Protein AF-A0A819MP28-F1 (afdb_monomer)

pLDDT: mean 73.19, std 16.91, range [27.53, 87.69]

Secondary structure (DSSP, 8-state):
-------------TT----TTS--HHHHHHHTGGGGHHHHHHHHHTT--TT-B-TTS-BHHHHHHHTT-HHHHHHHHHHHHHHHT-

Mean predicted aligned error: 10.09 Å

Sequence (86 aa):
EYPREKSQGTKIKRRNKKGPRGNTALYECCLLGLDGAEPLRILLKHGGDACWLNDKNESVIDIATKQNCPELLQAFSKYQSEKMLK

Foldseek 3Di:
DDDDDDDDDDDPPPLFDADPFRDGLLLVLLVVAPNSLVVNLVSLVVPHDQCRATNVRDGSVNSNVVVVRVSNVVSVVVSVVVVVVD

Structure (mmCIF, N/CA/C/O backbone):
data_AF-A0A819MP28-F1
#
_entry.id   AF-A0A819MP28-F1
#
loop_
_atom_site.group_PDB
_atom_site.id
_atom_site.type_symbol
_atom_site.label_atom_id
_atom_site.label_alt_id
_atom_site.label_comp_id
_atom_site.label_asym_id
_atom_site.label_entity_id
_atom_site.label_seq_id
_atom_site.pdbx_PDB_ins_code
_atom_site.Cartn_x
_atom_site.Cartn_y
_atom_site.Cartn_z
_atom_site.occupancy
_atom_site.B_iso_or_equiv
_atom_site.auth_seq_id
_atom_site.auth_comp_id
_atom_site.auth_asym_id
_atom_site.auth_atom_id
_atom_site.pdbx_PDB_model_num
ATOM 1 N N . GLU A 1 1 ? 9.880 -3.828 -27.831 1.00 35.09 1 GLU A N 1
ATOM 2 C CA . GLU A 1 1 ? 8.510 -4.165 -28.263 1.00 35.09 1 GLU A CA 1
ATOM 3 C C . GLU A 1 1 ? 7.703 -4.599 -27.045 1.00 35.09 1 GLU A C 1
ATOM 5 O O . GLU A 1 1 ? 8.118 -5.522 -26.361 1.00 35.09 1 GLU A O 1
ATOM 10 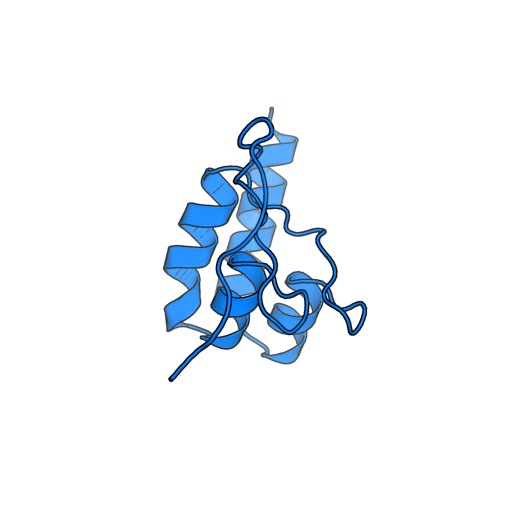N N . TYR A 1 2 ? 6.605 -3.912 -26.734 1.00 27.53 2 TYR A N 1
ATOM 11 C CA . TYR A 1 2 ? 5.626 -4.344 -25.731 1.00 27.53 2 TYR A CA 1
ATOM 12 C C . TYR A 1 2 ? 4.273 -4.440 -26.445 1.00 27.53 2 TYR A C 1
ATOM 14 O O . TYR A 1 2 ? 3.780 -3.407 -26.902 1.00 27.53 2 TYR A O 1
ATOM 22 N N . PRO A 1 3 ? 3.676 -5.632 -26.617 1.00 44.94 3 PRO A N 1
ATOM 23 C CA . PRO A 1 3 ? 2.450 -5.755 -27.384 1.00 44.94 3 PRO A CA 1
ATOM 24 C C . PRO A 1 3 ? 1.223 -5.785 -26.468 1.00 44.94 3 PRO A C 1
ATOM 26 O O . PRO A 1 3 ? 1.148 -6.604 -25.556 1.00 44.94 3 PRO A O 1
ATOM 29 N N . ARG A 1 4 ? 0.237 -4.942 -26.798 1.00 38.06 4 ARG A N 1
ATOM 30 C CA . ARG A 1 4 ? -1.221 -5.203 -26.849 1.00 38.06 4 ARG A CA 1
ATOM 31 C C . ARG A 1 4 ? -2.031 -4.037 -26.301 1.00 38.06 4 ARG A C 1
ATOM 33 O O . ARG A 1 4 ? -2.376 -3.997 -25.126 1.00 38.06 4 ARG A O 1
ATOM 40 N N . GLU A 1 5 ? -2.514 -3.211 -27.218 1.00 44.84 5 GLU A N 1
ATOM 41 C CA . GLU A 1 5 ? -3.802 -2.548 -27.044 1.00 44.84 5 GLU A CA 1
ATOM 42 C C . GLU A 1 5 ? -4.748 -3.036 -28.143 1.00 44.84 5 GLU A C 1
ATOM 44 O O . GLU A 1 5 ? -4.723 -2.571 -29.277 1.00 44.84 5 GLU A O 1
ATOM 49 N N . LYS A 1 6 ? -5.578 -4.028 -27.811 1.00 48.69 6 LYS A N 1
ATOM 50 C CA . LYS A 1 6 ? -6.858 -4.267 -28.484 1.00 48.69 6 LYS A CA 1
ATOM 51 C C . LYS A 1 6 ? -7.849 -4.758 -27.442 1.00 48.69 6 LYS A C 1
ATOM 53 O O . LYS A 1 6 ? -7.744 -5.894 -26.994 1.00 48.69 6 LYS A O 1
ATOM 58 N N . SER A 1 7 ? -8.804 -3.908 -27.084 1.00 42.75 7 SER A N 1
ATOM 59 C CA . SER A 1 7 ? -10.228 -4.221 -27.244 1.00 42.75 7 SER A CA 1
ATOM 60 C C . SER A 1 7 ? -11.119 -3.278 -26.445 1.00 42.75 7 SER A C 1
ATOM 62 O O . SER A 1 7 ? -11.092 -3.265 -25.222 1.00 42.75 7 SER A O 1
ATOM 64 N N . GLN A 1 8 ? -11.970 -2.603 -27.219 1.00 36.22 8 GLN A N 1
ATOM 65 C CA . GLN A 1 8 ? -13.403 -2.428 -26.993 1.00 36.22 8 GLN A CA 1
ATOM 66 C C . GLN A 1 8 ? -13.855 -1.493 -25.865 1.00 36.22 8 GLN A C 1
ATOM 68 O O . GLN A 1 8 ? -13.556 -1.648 -24.683 1.00 36.22 8 GLN A O 1
ATOM 73 N N . GLY A 1 9 ? -14.635 -0.497 -26.287 1.00 48.22 9 GLY A N 1
ATOM 74 C CA . GLY A 1 9 ? -15.198 0.535 -25.440 1.00 48.22 9 GLY A CA 1
ATOM 75 C C . GLY A 1 9 ? -16.161 -0.015 -24.400 1.00 48.22 9 GLY A C 1
ATOM 76 O O . GLY A 1 9 ? -16.997 -0.853 -24.691 1.00 48.22 9 GLY A O 1
ATOM 77 N N . THR A 1 10 ? -16.064 0.506 -23.185 1.00 32.50 10 THR A N 1
ATOM 78 C CA . THR A 1 10 ? -17.144 0.552 -22.197 1.00 32.50 10 THR A CA 1
ATOM 79 C C . THR A 1 10 ? -16.722 1.529 -21.097 1.00 32.50 10 THR A C 1
ATOM 81 O O . THR A 1 10 ? -15.567 1.559 -20.681 1.00 32.50 10 THR A O 1
ATOM 84 N N . LYS A 1 11 ? -17.661 2.393 -20.697 1.00 39.72 11 LYS A N 1
ATOM 85 C CA . LYS A 1 11 ? -17.683 3.274 -19.512 1.00 39.72 11 LYS A CA 1
ATOM 86 C C . LYS A 1 11 ? -16.419 3.229 -18.643 1.00 39.72 11 LYS A C 1
ATOM 88 O O . LYS A 1 11 ? -16.197 2.300 -17.872 1.00 39.72 11 LYS A O 1
ATOM 93 N N . ILE A 1 12 ? -15.629 4.290 -18.742 1.00 40.69 12 ILE A N 1
ATOM 94 C CA . ILE A 1 12 ? -14.339 4.486 -18.087 1.00 40.69 12 ILE A CA 1
ATOM 95 C C . ILE A 1 12 ? -14.508 4.544 -16.549 1.00 40.69 12 ILE A C 1
ATOM 97 O O . ILE A 1 12 ? -14.436 5.609 -15.947 1.00 40.69 12 ILE A O 1
ATOM 101 N N . LYS A 1 13 ? -14.680 3.399 -15.873 1.00 43.56 13 LYS A N 1
ATOM 102 C CA . LYS A 1 13 ? -14.416 3.241 -14.429 1.00 43.56 13 LYS A CA 1
ATOM 103 C C . LYS A 1 13 ? -12.896 3.139 -14.201 1.00 43.56 13 LYS A C 1
ATOM 105 O O . LYS A 1 13 ? -12.393 2.162 -13.655 1.00 43.56 13 LYS A O 1
ATOM 110 N N . ARG A 1 14 ? -12.119 4.122 -14.675 1.00 42.88 14 ARG A N 1
ATOM 111 C CA . ARG A 1 14 ? -10.654 4.167 -14.489 1.00 42.88 14 ARG A CA 1
ATOM 112 C C . ARG A 1 14 ? -10.314 4.677 -13.088 1.00 42.88 14 ARG A C 1
ATOM 114 O O . ARG A 1 14 ? -9.898 5.818 -12.944 1.00 42.88 14 ARG A O 1
ATOM 121 N N . ARG A 1 15 ? -10.486 3.848 -12.057 1.00 49.00 15 ARG A N 1
ATOM 122 C CA . ARG A 1 15 ? -9.815 4.096 -10.763 1.00 49.00 15 ARG A CA 1
ATOM 123 C C . ARG A 1 15 ? -8.811 3.017 -10.376 1.00 49.00 15 ARG A C 1
ATOM 125 O O . ARG A 1 15 ? -7.763 3.363 -9.858 1.00 49.00 15 ARG A O 1
ATOM 132 N N . ASN A 1 16 ? -9.038 1.759 -10.756 1.00 54.31 16 ASN A N 1
ATOM 133 C CA . ASN A 1 16 ? -8.191 0.640 -10.329 1.00 54.31 16 ASN A CA 1
ATOM 134 C C . ASN A 1 16 ? -7.692 -0.163 -11.544 1.00 54.31 16 ASN A C 1
ATOM 136 O O . ASN A 1 16 ? -8.127 -1.289 -11.777 1.00 54.31 16 ASN A O 1
ATOM 140 N N . LYS A 1 17 ? -6.814 0.419 -12.377 1.00 60.09 17 LYS A N 1
ATOM 141 C CA . LYS A 1 17 ? -6.084 -0.388 -13.371 1.00 60.09 17 LYS A CA 1
ATOM 142 C C . LYS A 1 17 ? -5.106 -1.287 -12.610 1.00 60.09 17 LYS A C 1
ATOM 144 O O . LYS A 1 17 ? -4.240 -0.776 -11.906 1.00 60.09 17 LYS A O 1
ATOM 149 N N . LYS A 1 18 ? -5.265 -2.602 -12.753 1.00 65.25 18 LYS A N 1
ATOM 150 C CA . LYS A 1 18 ? -4.309 -3.588 -12.245 1.00 65.25 18 LYS A CA 1
ATOM 151 C C . LYS A 1 18 ? -3.052 -3.577 -13.108 1.00 65.25 18 LYS A C 1
ATOM 153 O O . LYS A 1 18 ? -3.150 -3.588 -14.336 1.00 65.25 18 LYS A O 1
ATOM 158 N N . GLY A 1 19 ? -1.892 -3.581 -12.465 1.00 69.62 19 GLY A N 1
ATOM 159 C CA . GLY A 1 19 ? -0.629 -3.930 -13.097 1.00 69.62 19 GLY A CA 1
ATOM 160 C C . GLY A 1 19 ? -0.575 -5.422 -13.460 1.00 69.62 19 GLY A C 1
ATOM 161 O O . GLY A 1 19 ? -1.476 -6.186 -13.106 1.00 69.62 19 GLY A O 1
ATOM 162 N N . PRO A 1 20 ? 0.498 -5.871 -14.126 1.00 71.69 20 PRO A N 1
ATOM 163 C CA . PRO A 1 20 ? 0.658 -7.257 -14.583 1.00 71.69 20 PRO A CA 1
ATOM 164 C C . PRO A 1 20 ? 0.707 -8.319 -13.464 1.00 71.69 20 PRO A C 1
ATOM 166 O O . PRO A 1 20 ? 0.734 -9.503 -13.770 1.00 71.69 20 PRO A O 1
ATOM 169 N N . ARG A 1 21 ? 0.724 -7.915 -12.184 1.00 72.06 21 ARG A N 1
ATOM 170 C CA . ARG A 1 21 ? 0.677 -8.792 -10.993 1.00 72.06 21 ARG A CA 1
ATOM 171 C C . ARG A 1 21 ? -0.586 -8.599 -10.141 1.00 72.06 21 ARG A C 1
ATOM 173 O O . ARG A 1 21 ? -0.594 -8.891 -8.947 1.00 72.06 21 ARG A O 1
ATOM 180 N N . GLY A 1 22 ? -1.604 -7.950 -10.701 1.00 78.50 22 GLY A N 1
ATOM 181 C CA . GLY A 1 22 ? -2.803 -7.573 -9.954 1.00 78.50 22 GLY A CA 1
ATOM 182 C C . GLY A 1 22 ? -2.607 -6.386 -9.008 1.00 78.50 22 GLY A C 1
ATOM 183 O O . GLY A 1 22 ? -3.566 -5.966 -8.365 1.00 78.50 22 GLY A O 1
ATOM 184 N N . ASN A 1 23 ? -1.396 -5.825 -8.951 1.00 80.56 23 ASN A N 1
ATOM 185 C CA . ASN A 1 23 ? -1.048 -4.685 -8.111 1.00 80.56 23 ASN A CA 1
ATOM 186 C C . ASN A 1 23 ? -1.812 -3.425 -8.533 1.00 80.56 23 ASN A C 1
ATOM 188 O O . ASN A 1 23 ? -1.883 -3.084 -9.715 1.00 80.56 23 ASN A O 1
ATOM 192 N N . THR A 1 24 ? -2.343 -2.700 -7.557 1.00 83.12 24 THR A N 1
ATOM 193 C CA . THR A 1 24 ? -2.919 -1.363 -7.751 1.00 83.12 24 THR A CA 1
ATOM 194 C C . THR A 1 24 ? -1.813 -0.306 -7.706 1.00 83.12 24 THR A C 1
ATOM 196 O O . THR A 1 24 ? -0.746 -0.552 -7.151 1.00 83.12 24 THR A O 1
ATOM 199 N N . ALA A 1 25 ? -2.077 0.910 -8.191 1.00 82.00 25 ALA A N 1
ATOM 200 C CA . ALA A 1 25 ? -1.139 2.030 -8.053 1.00 82.00 25 ALA A CA 1
ATOM 201 C C . ALA A 1 25 ? -0.710 2.272 -6.589 1.00 82.00 25 ALA A C 1
ATOM 203 O O . ALA A 1 25 ? 0.464 2.500 -6.330 1.00 82.00 25 ALA A O 1
ATOM 204 N N . LEU A 1 26 ? -1.637 2.123 -5.629 1.00 83.38 26 LEU A N 1
ATOM 205 C CA . LEU A 1 26 ? -1.332 2.179 -4.191 1.00 83.38 26 LEU A CA 1
ATOM 206 C C . LEU A 1 26 ? -0.318 1.107 -3.755 1.00 83.38 26 LEU A C 1
ATOM 208 O O . LEU A 1 26 ? 0.546 1.380 -2.929 1.00 83.38 26 LEU A O 1
ATOM 212 N N . TYR A 1 27 ? -0.410 -0.099 -4.320 1.00 86.56 27 TYR A N 1
ATOM 213 C CA . TYR A 1 27 ? 0.503 -1.202 -4.021 1.00 86.56 27 TYR A CA 1
ATOM 214 C C . TYR A 1 27 ? 1.917 -0.907 -4.523 1.00 86.56 27 TYR A C 1
ATOM 216 O O . TYR A 1 27 ? 2.887 -1.097 -3.794 1.00 86.56 27 TYR A O 1
ATOM 224 N N . GLU A 1 28 ? 2.028 -0.395 -5.750 1.00 84.44 28 GLU A N 1
ATOM 225 C CA . GLU A 1 28 ? 3.312 0.016 -6.326 1.00 84.44 28 GLU A CA 1
ATOM 226 C C . GLU A 1 28 ? 3.960 1.144 -5.511 1.00 84.44 28 GLU A C 1
ATOM 228 O O . GLU A 1 28 ? 5.165 1.118 -5.295 1.00 84.44 28 GLU A O 1
ATOM 233 N N . CYS A 1 2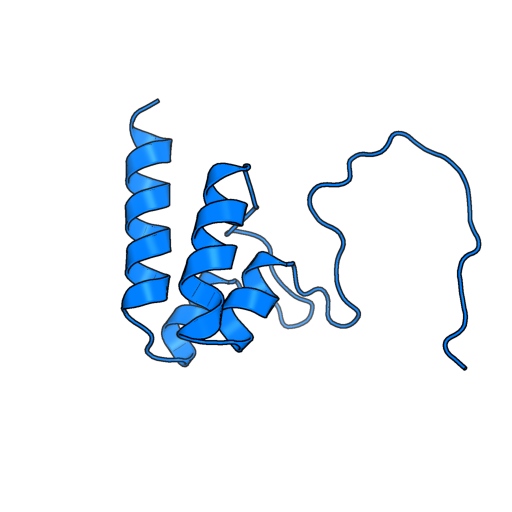9 ? 3.176 2.086 -4.969 1.00 86.31 29 CYS A N 1
ATOM 234 C CA . CYS A 1 29 ? 3.708 3.089 -4.045 1.00 86.31 29 CYS A CA 1
ATOM 235 C C . CYS A 1 29 ? 4.336 2.443 -2.812 1.00 86.31 29 CYS A C 1
ATOM 237 O O . CYS A 1 29 ? 5.439 2.809 -2.430 1.00 86.31 29 CYS A O 1
ATOM 239 N N . CYS A 1 30 ? 3.696 1.439 -2.214 1.00 85.75 30 CYS A N 1
ATOM 240 C CA . CYS A 1 30 ? 4.332 0.746 -1.104 1.00 85.75 30 CYS A CA 1
ATOM 241 C C . CYS A 1 30 ? 5.620 0.045 -1.531 1.00 85.75 30 CYS A C 1
ATOM 243 O O . CYS A 1 30 ? 6.577 0.114 -0.780 1.00 85.75 30 CYS A O 1
ATOM 245 N N . LEU A 1 31 ? 5.710 -0.543 -2.731 1.00 84.06 31 LEU A N 1
ATOM 246 C CA . LEU A 1 31 ? 6.964 -1.120 -3.249 1.00 84.06 31 LEU A CA 1
ATOM 247 C C . LEU A 1 31 ? 8.117 -0.110 -3.381 1.00 84.06 31 LEU A C 1
ATOM 249 O O . LEU A 1 31 ? 9.271 -0.524 -3.314 1.00 84.06 31 LEU A O 1
ATOM 253 N N . LEU A 1 32 ? 7.818 1.183 -3.525 1.00 84.44 32 LEU A N 1
ATOM 254 C CA . LEU A 1 32 ? 8.811 2.262 -3.557 1.00 84.44 32 LEU A CA 1
ATOM 255 C C . LEU A 1 32 ? 9.271 2.714 -2.156 1.00 84.44 32 LEU A C 1
ATOM 257 O O . LEU A 1 32 ? 10.208 3.501 -2.052 1.00 84.44 32 LEU A O 1
ATOM 261 N N . GLY A 1 33 ? 8.629 2.255 -1.076 1.00 82.69 33 GLY A N 1
ATOM 262 C CA . GLY A 1 33 ? 8.985 2.630 0.294 1.00 82.69 33 GLY A CA 1
ATOM 263 C C . GLY A 1 33 ? 8.754 4.120 0.580 1.00 82.69 33 GLY A C 1
ATOM 264 O O . GLY A 1 33 ? 7.653 4.634 0.369 1.00 82.69 33 GLY A O 1
ATOM 265 N N . LEU A 1 34 ? 9.790 4.817 1.067 1.00 79.31 34 LEU A N 1
ATOM 266 C CA . LEU A 1 34 ? 9.729 6.242 1.438 1.00 79.31 34 LEU A CA 1
ATOM 267 C C . LEU A 1 34 ? 9.341 7.145 0.257 1.00 79.31 34 LEU A C 1
ATOM 269 O O . LEU A 1 34 ? 8.490 8.021 0.416 1.00 79.31 34 LEU A O 1
ATOM 273 N N . ASP A 1 35 ? 9.875 6.883 -0.939 1.00 85.12 35 ASP A N 1
ATOM 274 C CA . ASP A 1 35 ? 9.555 7.651 -2.154 1.00 85.12 35 ASP A CA 1
ATOM 275 C C . ASP A 1 35 ? 8.094 7.465 -2.591 1.00 85.12 35 ASP A C 1
ATOM 277 O O . ASP A 1 35 ? 7.502 8.300 -3.278 1.00 85.12 35 ASP A O 1
ATOM 281 N N . GLY A 1 36 ? 7.481 6.363 -2.160 1.00 83.12 36 GLY A N 1
ATOM 282 C CA . GLY A 1 36 ? 6.087 6.052 -2.412 1.00 83.12 36 GLY A CA 1
ATOM 283 C C . GLY A 1 36 ? 5.099 6.701 -1.448 1.00 83.12 36 GLY A C 1
ATOM 284 O O . GLY A 1 36 ? 3.900 6.688 -1.727 1.00 83.12 36 GLY A O 1
ATOM 285 N N . ALA A 1 37 ? 5.550 7.286 -0.336 1.00 84.00 37 ALA A N 1
ATOM 286 C CA . ALA A 1 37 ? 4.650 7.809 0.691 1.00 84.00 37 ALA A CA 1
ATOM 287 C C . ALA A 1 37 ? 3.796 8.984 0.190 1.00 84.00 37 ALA A C 1
ATOM 289 O O . ALA A 1 37 ? 2.588 9.027 0.429 1.00 84.00 37 ALA A O 1
ATOM 290 N N . GLU A 1 38 ? 4.389 9.915 -0.553 1.00 86.00 38 GLU A N 1
ATOM 291 C CA . GLU A 1 38 ? 3.662 11.061 -1.104 1.00 86.00 38 GLU A CA 1
ATOM 292 C C . GLU A 1 38 ? 2.634 10.663 -2.184 1.00 86.00 38 GLU A C 1
ATOM 294 O O . GLU A 1 38 ? 1.453 11.005 -2.034 1.00 86.00 38 GLU A O 1
ATOM 299 N N . PRO A 1 39 ? 2.987 9.885 -3.232 1.00 84.88 39 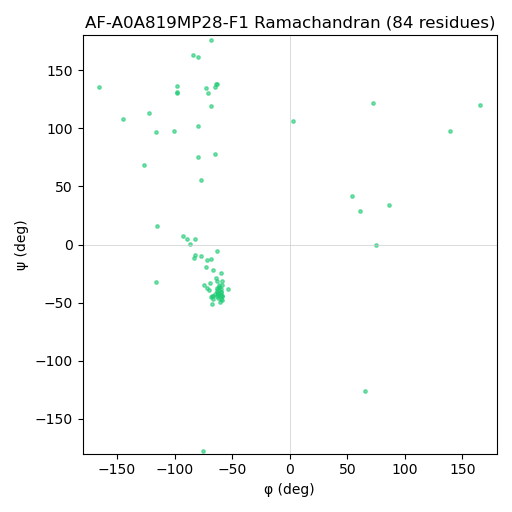PRO A N 1
ATOM 300 C CA . PRO A 1 39 ? 1.996 9.433 -4.207 1.00 84.88 39 PRO A CA 1
ATOM 301 C C . PRO A 1 39 ? 0.920 8.534 -3.579 1.00 84.88 39 PRO A C 1
ATOM 303 O O . PRO A 1 39 ? -0.242 8.616 -3.986 1.00 84.88 39 PRO A O 1
ATOM 306 N N . LEU A 1 40 ? 1.248 7.752 -2.541 1.00 86.25 40 LEU A N 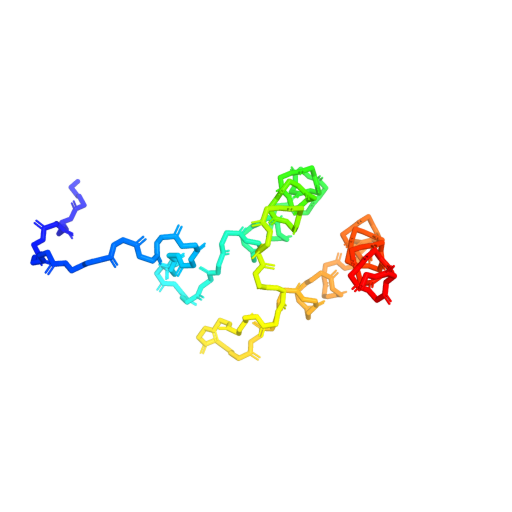1
ATOM 307 C CA . LEU A 1 40 ? 0.263 6.984 -1.777 1.00 86.25 40 LEU A CA 1
ATOM 308 C C . LEU A 1 40 ? -0.803 7.900 -1.155 1.00 86.25 40 LEU A C 1
ATOM 310 O O . LEU A 1 40 ? -1.998 7.642 -1.299 1.00 86.25 40 LEU A O 1
ATOM 314 N N . ARG A 1 41 ? -0.396 8.994 -0.500 1.00 84.19 41 ARG A N 1
ATOM 315 C CA . ARG A 1 41 ? -1.322 9.952 0.134 1.00 84.19 41 ARG A CA 1
ATOM 316 C C . ARG A 1 41 ? -2.246 10.609 -0.883 1.00 84.19 41 ARG A C 1
ATOM 318 O O . ARG A 1 41 ? -3.445 10.739 -0.628 1.00 84.19 41 ARG A O 1
ATOM 325 N N . ILE A 1 42 ? -1.709 10.985 -2.043 1.00 85.25 42 ILE A N 1
ATOM 326 C CA . ILE A 1 42 ? -2.493 11.549 -3.148 1.00 85.25 42 ILE A CA 1
ATOM 327 C C . ILE A 1 42 ? -3.541 10.532 -3.616 1.00 85.25 42 ILE A C 1
ATOM 329 O O . ILE A 1 42 ? -4.729 10.852 -3.695 1.00 85.25 42 ILE A O 1
ATOM 333 N N . LEU A 1 43 ? -3.132 9.289 -3.870 1.00 83.44 43 LEU A N 1
ATOM 334 C CA . LEU A 1 43 ? -4.030 8.227 -4.325 1.00 83.44 43 LEU A CA 1
ATOM 335 C C . LEU A 1 43 ? -5.120 7.901 -3.295 1.00 83.44 43 LEU A C 1
ATOM 337 O O . LEU A 1 43 ? -6.287 7.775 -3.668 1.00 83.44 43 LEU A O 1
ATOM 341 N N . LEU A 1 44 ? -4.775 7.826 -2.007 1.00 83.19 44 LEU A N 1
ATOM 342 C CA . LEU A 1 44 ? -5.741 7.634 -0.922 1.00 83.19 44 LEU A CA 1
ATOM 343 C C . LEU A 1 44 ? -6.768 8.773 -0.890 1.00 83.19 44 LEU A C 1
ATOM 345 O O . LEU A 1 44 ? -7.974 8.518 -0.904 1.00 83.19 44 LEU A O 1
ATOM 349 N N . LYS A 1 45 ? -6.317 10.031 -0.972 1.00 82.31 45 LYS A N 1
ATOM 350 C CA . LYS A 1 45 ? -7.192 11.215 -1.017 1.00 82.31 45 LYS A CA 1
ATOM 351 C C . LYS A 1 45 ? -8.157 11.200 -2.208 1.00 82.31 45 LYS A C 1
ATOM 353 O O . LYS A 1 45 ? -9.296 11.646 -2.081 1.00 82.31 45 LYS A O 1
ATOM 358 N N . HIS A 1 46 ? -7.732 10.665 -3.352 1.00 81.50 46 HIS A N 1
ATOM 359 C CA . HIS A 1 46 ? -8.567 10.522 -4.550 1.00 81.50 46 HIS A CA 1
ATOM 360 C C . HIS A 1 46 ? -9.490 9.288 -4.541 1.00 81.50 46 HIS A C 1
ATOM 362 O O . HIS A 1 46 ? -10.210 9.052 -5.517 1.00 81.50 46 HIS A O 1
ATOM 368 N N . GLY A 1 47 ? -9.526 8.532 -3.440 1.00 75.00 47 GLY A N 1
ATOM 369 C CA . GLY A 1 47 ? -10.400 7.373 -3.272 1.00 75.00 47 GLY A CA 1
ATOM 370 C C . GLY A 1 47 ? -9.806 6.076 -3.812 1.00 75.00 47 GLY A C 1
ATOM 371 O O . GLY A 1 47 ? -10.543 5.251 -4.347 1.00 75.00 47 GLY A O 1
ATOM 372 N N . GLY A 1 48 ? -8.487 5.911 -3.719 1.00 75.56 48 GLY A N 1
ATOM 373 C CA . GLY A 1 48 ? -7.837 4.634 -3.989 1.00 75.56 48 GLY A CA 1
ATOM 374 C C . GLY A 1 48 ? -8.264 3.559 -2.983 1.00 75.56 48 GLY A C 1
ATOM 375 O O . GLY A 1 48 ? -8.356 3.815 -1.782 1.00 75.56 48 GLY A O 1
ATOM 376 N N . ASP A 1 49 ? -8.509 2.344 -3.474 1.00 74.44 49 ASP A N 1
ATOM 377 C CA . ASP A 1 49 ? -8.890 1.208 -2.632 1.00 74.44 49 ASP A CA 1
ATOM 378 C C . ASP A 1 49 ? -7.670 0.582 -1.950 1.00 74.44 49 ASP A C 1
ATOM 380 O O . ASP A 1 49 ? -6.938 -0.207 -2.550 1.00 74.44 49 ASP A O 1
ATOM 384 N N . ALA A 1 50 ? -7.488 0.887 -0.663 1.00 73.62 50 ALA A N 1
ATOM 385 C CA . ALA A 1 50 ? -6.498 0.220 0.185 1.00 73.62 50 ALA A CA 1
ATOM 386 C C . ALA A 1 50 ? -6.883 -1.230 0.543 1.00 73.62 50 ALA A C 1
ATOM 388 O O . ALA A 1 50 ? -6.050 -1.990 1.015 1.00 73.62 50 ALA A O 1
ATOM 389 N N . CYS A 1 51 ? -8.131 -1.642 0.310 1.00 74.25 51 CYS A N 1
ATOM 390 C CA . CYS A 1 51 ? -8.564 -3.026 0.534 1.00 74.25 51 CYS A CA 1
ATOM 391 C C . CYS A 1 51 ? -8.317 -3.934 -0.679 1.00 74.25 51 CYS A C 1
ATOM 393 O O . CYS A 1 51 ? -8.697 -5.102 -0.658 1.00 74.25 51 CYS A O 1
ATOM 395 N N . TRP A 1 52 ? -7.744 -3.401 -1.761 1.00 80.50 52 TRP A N 1
ATOM 396 C CA . TRP A 1 52 ? -7.515 -4.183 -2.965 1.00 80.50 52 TRP A CA 1
ATOM 397 C C . TRP A 1 52 ? -6.403 -5.212 -2.744 1.00 80.50 52 TRP A C 1
ATOM 399 O O . TRP A 1 52 ? -5.311 -4.859 -2.300 1.00 80.50 52 TRP A O 1
ATOM 409 N N . LEU A 1 53 ? -6.677 -6.464 -3.110 1.00 84.00 53 LEU A N 1
ATOM 410 C CA . LEU A 1 53 ? -5.721 -7.566 -3.031 1.00 84.00 53 LEU A CA 1
ATOM 411 C C . LEU A 1 53 ? -5.056 -7.799 -4.393 1.00 84.00 53 LEU A C 1
ATOM 413 O O . LEU A 1 53 ? -5.723 -7.781 -5.437 1.00 84.00 53 LEU A O 1
ATOM 417 N N . ASN A 1 54 ? -3.739 -8.007 -4.386 1.00 82.75 54 ASN A N 1
ATOM 418 C CA . ASN A 1 54 ? -2.991 -8.409 -5.579 1.00 82.75 54 ASN A CA 1
ATOM 419 C C . ASN A 1 54 ? -3.222 -9.899 -5.920 1.00 82.75 54 ASN A C 1
ATOM 421 O O . ASN A 1 54 ? -3.961 -10.604 -5.232 1.00 82.75 54 ASN A O 1
ATOM 425 N N . ASP A 1 55 ? -2.560 -10.413 -6.963 1.00 85.62 55 ASP A N 1
ATOM 426 C CA . ASP A 1 55 ? -2.710 -11.822 -7.373 1.00 85.62 55 ASP A CA 1
ATOM 427 C C . ASP A 1 55 ? -2.120 -12.822 -6.354 1.00 85.62 55 ASP A C 1
ATOM 429 O O . ASP A 1 55 ? -2.391 -14.019 -6.426 1.00 85.62 55 ASP A O 1
ATOM 433 N N . LYS A 1 56 ? -1.330 -12.342 -5.383 1.00 83.94 56 LYS A N 1
ATOM 434 C CA . LYS A 1 56 ? -0.834 -13.111 -4.229 1.00 83.94 56 LYS A CA 1
ATOM 435 C C . LYS A 1 56 ? -1.739 -12.999 -3.001 1.00 83.94 56 LYS 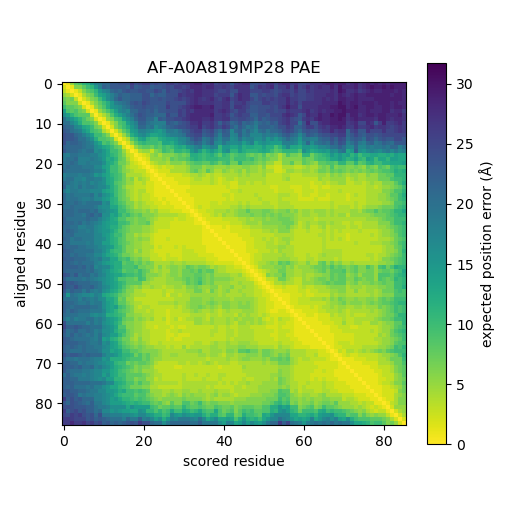A C 1
ATOM 437 O O . LYS A 1 56 ? -1.373 -13.482 -1.933 1.00 83.94 56 LYS A O 1
ATOM 442 N N . ASN A 1 57 ? -2.908 -12.381 -3.150 1.00 85.12 57 ASN A N 1
ATOM 443 C CA . ASN A 1 57 ? -3.849 -12.122 -2.070 1.00 85.12 57 ASN A CA 1
ATOM 444 C C . ASN A 1 57 ? -3.275 -11.219 -0.957 1.00 85.12 57 ASN A C 1
ATOM 446 O O . ASN A 1 57 ? -3.678 -11.326 0.197 1.00 85.12 57 ASN A O 1
ATOM 450 N N . GLU A 1 58 ? -2.332 -10.341 -1.308 1.00 85.50 58 GLU A N 1
ATOM 451 C CA . GLU A 1 58 ? -1.718 -9.361 -0.409 1.00 85.50 58 GLU A CA 1
ATOM 452 C C . GLU A 1 58 ? -2.391 -7.996 -0.584 1.00 85.50 58 GLU A C 1
ATOM 454 O O . GLU A 1 58 ? -2.542 -7.496 -1.705 1.00 85.50 58 GLU A O 1
ATOM 459 N N . SER A 1 59 ? -2.763 -7.384 0.537 1.00 84.62 59 SER A N 1
ATOM 460 C CA . SER A 1 59 ? -3.231 -6.004 0.608 1.00 84.62 59 SER A CA 1
ATOM 461 C C . SER A 1 59 ? -2.062 -5.021 0.592 1.00 84.62 59 SER A C 1
ATOM 463 O O . SER A 1 59 ? -0.921 -5.343 0.935 1.00 84.62 59 SER A O 1
ATOM 465 N N . VAL A 1 60 ? -2.361 -3.764 0.267 1.00 83.38 60 VAL A N 1
ATOM 466 C CA . VAL A 1 60 ? -1.401 -2.665 0.402 1.00 83.38 60 VAL A CA 1
ATOM 467 C C . VAL A 1 60 ? -0.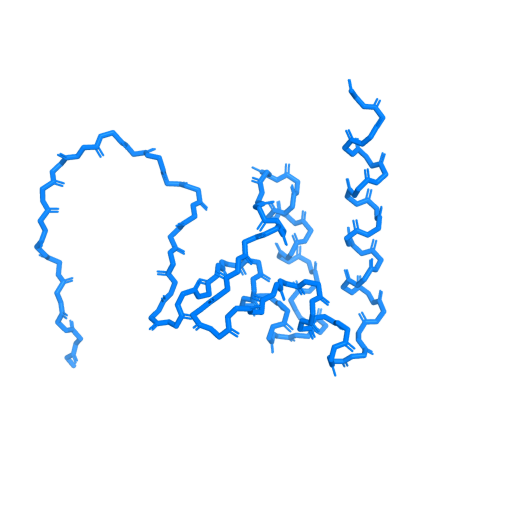904 -2.500 1.852 1.00 83.38 60 VAL A C 1
ATOM 469 O O . VAL A 1 60 ? 0.247 -2.136 2.084 1.00 83.38 60 VAL A O 1
ATOM 472 N N . ILE A 1 61 ? -1.750 -2.811 2.840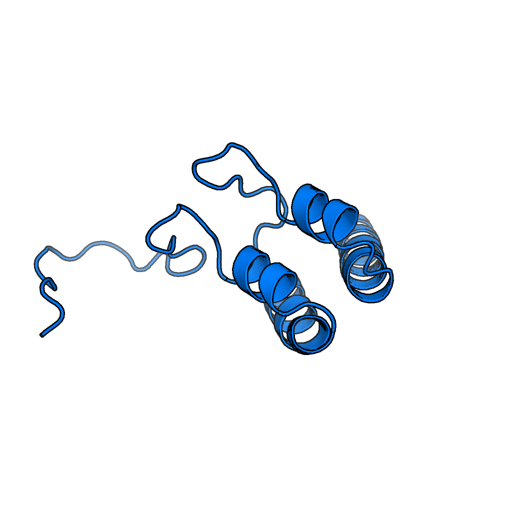 1.00 84.19 61 ILE A N 1
ATOM 473 C CA . ILE A 1 61 ? -1.386 -2.732 4.262 1.00 84.19 61 ILE A CA 1
ATOM 474 C C . ILE A 1 61 ? -0.407 -3.856 4.624 1.00 84.19 61 ILE A C 1
ATOM 476 O O . ILE A 1 61 ? 0.543 -3.626 5.375 1.00 84.19 61 ILE A O 1
ATOM 480 N N . ASP A 1 62 ? -0.586 -5.048 4.048 1.00 86.50 62 ASP A N 1
ATOM 481 C CA . ASP A 1 62 ? 0.302 -6.188 4.291 1.00 86.50 62 ASP A CA 1
ATOM 482 C C . ASP A 1 62 ? 1.718 -5.878 3.806 1.00 86.50 62 ASP A C 1
ATOM 484 O O . ASP A 1 62 ? 2.689 -6.113 4.525 1.00 86.50 62 ASP A O 1
ATOM 488 N N . ILE A 1 63 ? 1.851 -5.296 2.608 1.00 85.69 63 ILE A N 1
ATOM 489 C CA . ILE A 1 63 ? 3.166 -4.933 2.071 1.00 85.69 63 ILE A CA 1
ATOM 490 C C . ILE A 1 63 ? 3.795 -3.759 2.833 1.00 85.69 63 ILE A C 1
ATOM 492 O O . ILE A 1 63 ? 4.990 -3.807 3.116 1.00 85.69 63 ILE A O 1
ATOM 496 N N . ALA A 1 64 ? 3.013 -2.751 3.240 1.00 85.38 64 ALA A N 1
ATOM 497 C CA . ALA A 1 64 ? 3.509 -1.647 4.066 1.00 85.38 64 ALA A CA 1
ATOM 498 C C . ALA A 1 64 ? 4.039 -2.144 5.423 1.00 85.38 64 ALA A C 1
ATOM 500 O O . ALA A 1 64 ? 5.075 -1.678 5.898 1.00 85.38 64 ALA A O 1
ATOM 501 N N . THR A 1 65 ? 3.366 -3.142 6.003 1.00 86.00 65 THR A N 1
ATOM 502 C CA . THR A 1 65 ? 3.790 -3.807 7.242 1.00 86.00 65 THR A CA 1
ATOM 503 C C . THR A 1 65 ? 5.063 -4.623 7.020 1.00 86.00 65 THR A C 1
ATOM 505 O O . THR A 1 65 ? 6.008 -4.504 7.795 1.00 86.00 65 THR A O 1
ATOM 508 N N . LYS A 1 66 ? 5.141 -5.401 5.929 1.00 86.12 66 LYS A N 1
ATOM 509 C CA . LYS A 1 66 ? 6.335 -6.190 5.570 1.00 86.12 66 LYS A CA 1
ATOM 510 C C . LYS A 1 66 ? 7.574 -5.332 5.331 1.00 86.12 66 LYS A C 1
ATOM 512 O O . LYS A 1 66 ? 8.674 -5.768 5.651 1.00 86.12 66 LYS A O 1
ATOM 517 N N . GLN A 1 67 ? 7.406 -4.139 4.768 1.00 84.00 67 GLN A N 1
ATOM 518 C CA . GLN A 1 67 ? 8.518 -3.211 4.553 1.00 84.00 67 GLN A CA 1
ATOM 519 C C . GLN A 1 67 ? 8.960 -2.480 5.816 1.00 84.00 67 GLN A C 1
ATOM 521 O O . GLN A 1 67 ? 10.008 -1.842 5.801 1.00 84.00 67 GLN A O 1
ATOM 526 N N . ASN A 1 68 ? 8.194 -2.589 6.906 1.00 84.75 68 ASN A N 1
ATOM 527 C CA . ASN A 1 68 ? 8.462 -1.887 8.152 1.00 84.75 68 ASN A CA 1
ATOM 528 C C . ASN A 1 68 ? 8.607 -0.364 7.941 1.00 84.75 68 ASN A C 1
ATOM 530 O O . ASN A 1 68 ? 9.499 0.272 8.499 1.00 84.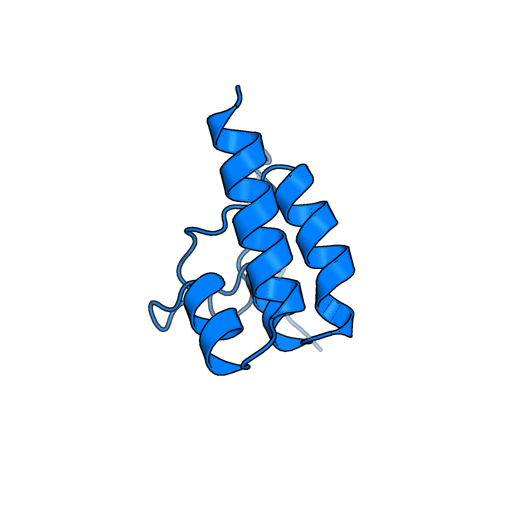75 68 ASN A O 1
ATOM 534 N N . CYS A 1 69 ? 7.739 0.211 7.098 1.00 82.00 69 CYS A N 1
ATOM 535 C CA . CYS A 1 69 ? 7.726 1.640 6.779 1.00 82.00 69 CYS A CA 1
ATOM 536 C C . CYS A 1 69 ? 6.623 2.359 7.578 1.00 82.00 69 CYS A C 1
ATOM 538 O O . CYS A 1 69 ? 5.456 2.347 7.159 1.00 82.00 69 CYS A O 1
ATOM 540 N N . PRO A 1 70 ? 6.952 3.002 8.713 1.00 84.19 70 PRO A N 1
ATOM 541 C CA . PRO A 1 70 ? 5.959 3.653 9.561 1.00 84.19 70 PRO A CA 1
ATOM 542 C C . PRO A 1 70 ? 5.257 4.827 8.864 1.00 84.19 70 PRO A C 1
ATOM 544 O O . PRO A 1 70 ? 4.088 5.074 9.147 1.00 84.19 70 PRO A O 1
ATOM 547 N N . GLU A 1 71 ? 5.902 5.510 7.916 1.00 85.88 71 GLU A N 1
ATOM 548 C CA . GLU A 1 71 ? 5.309 6.608 7.139 1.00 85.88 71 GLU A CA 1
ATOM 549 C C . GLU A 1 71 ? 4.124 6.137 6.285 1.00 85.88 71 GLU A C 1
ATOM 551 O O . GLU A 1 71 ? 3.089 6.806 6.226 1.00 85.88 71 GLU A O 1
ATOM 556 N N . LEU A 1 72 ? 4.240 4.959 5.658 1.00 84.94 72 LEU A N 1
ATOM 557 C CA . LEU A 1 72 ? 3.152 4.368 4.874 1.00 84.94 72 LEU A CA 1
ATOM 558 C C . LEU A 1 72 ? 1.989 3.977 5.793 1.00 84.94 72 LEU A C 1
ATOM 560 O O . LEU A 1 72 ? 0.836 4.302 5.509 1.00 84.94 72 LEU A O 1
ATOM 564 N N . LEU A 1 73 ? 2.286 3.349 6.935 1.00 86.44 73 LEU A N 1
ATOM 565 C CA . LEU A 1 73 ? 1.279 2.986 7.937 1.00 86.44 73 LEU A CA 1
ATOM 566 C C . LEU A 1 73 ? 0.582 4.220 8.532 1.00 86.44 73 LEU A C 1
ATOM 568 O O . LEU A 1 73 ? -0.639 4.213 8.699 1.00 86.44 73 LEU A O 1
ATOM 572 N N . GLN A 1 74 ? 1.317 5.309 8.779 1.00 87.69 74 GLN A N 1
ATOM 573 C CA . GLN A 1 74 ? 0.738 6.589 9.192 1.00 87.69 74 GLN A CA 1
ATOM 574 C C . GLN A 1 74 ? -0.197 7.160 8.126 1.00 87.69 74 GLN A C 1
ATOM 576 O O . GLN A 1 74 ? -1.283 7.632 8.465 1.00 87.69 74 GLN A O 1
ATOM 581 N N . ALA A 1 75 ? 0.182 7.102 6.846 1.00 84.81 75 ALA A N 1
ATOM 582 C CA . ALA A 1 75 ? -0.678 7.560 5.759 1.00 84.81 75 ALA A CA 1
ATOM 583 C C . ALA A 1 75 ? -2.006 6.781 5.716 1.00 84.81 75 ALA A C 1
ATOM 585 O O . ALA A 1 75 ? -3.065 7.395 5.567 1.00 84.81 75 ALA A O 1
ATOM 586 N N . PHE A 1 76 ? -1.974 5.460 5.927 1.00 81.75 76 PHE A N 1
ATOM 587 C CA . PHE A 1 76 ? -3.186 4.638 6.023 1.00 81.75 76 PHE A CA 1
ATOM 588 C C . PHE A 1 76 ? -4.027 4.950 7.261 1.00 81.75 76 PHE A C 1
ATOM 590 O O . PHE A 1 76 ? -5.239 5.119 7.137 1.00 81.75 76 PHE A O 1
ATOM 597 N N . SER A 1 77 ? -3.400 5.054 8.435 1.00 85.50 77 SER A N 1
ATOM 598 C CA . SER A 1 77 ? -4.084 5.382 9.693 1.00 85.50 77 SER A CA 1
ATOM 599 C C . SER A 1 77 ? -4.793 6.735 9.606 1.00 85.50 77 SER A C 1
ATOM 601 O O . SER A 1 77 ? -5.976 6.866 9.941 1.00 85.50 77 SER A O 1
ATOM 603 N N . LYS A 1 78 ? -4.108 7.735 9.038 1.00 84.31 78 LYS A N 1
ATOM 604 C CA . LYS A 1 78 ? -4.685 9.054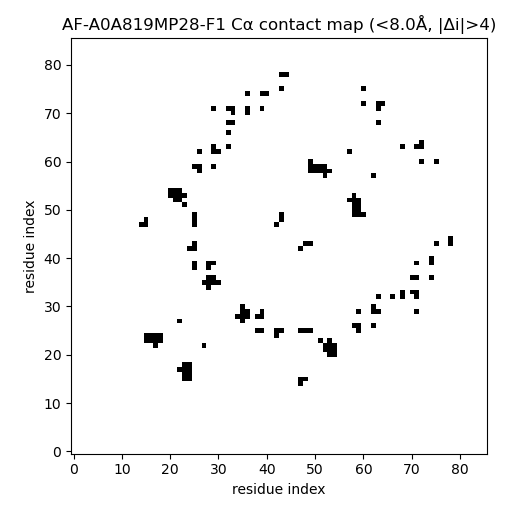 8.785 1.00 84.31 78 LYS A CA 1
ATOM 605 C C . LYS A 1 78 ? -5.863 8.975 7.817 1.00 84.31 78 LYS A C 1
ATOM 607 O O . LYS A 1 78 ? -6.919 9.527 8.109 1.00 84.31 78 LYS A O 1
ATOM 612 N N . TYR A 1 79 ? -5.717 8.245 6.712 1.00 82.06 79 TYR A N 1
ATOM 613 C CA . TYR A 1 79 ? -6.798 8.068 5.744 1.00 82.06 79 TYR A CA 1
ATOM 614 C C . TYR A 1 79 ? -8.029 7.369 6.346 1.00 82.06 79 TYR A C 1
ATOM 616 O O . TYR A 1 79 ? -9.155 7.802 6.107 1.00 82.06 79 TYR A O 1
ATOM 624 N N . GLN A 1 80 ? -7.843 6.315 7.149 1.00 77.62 80 GLN A N 1
ATOM 625 C CA . GLN A 1 80 ? -8.949 5.648 7.847 1.00 77.62 80 GLN A CA 1
ATOM 626 C C . GLN A 1 80 ? -9.662 6.596 8.814 1.00 77.62 80 GLN A C 1
ATOM 628 O O . GLN A 1 80 ? -10.890 6.653 8.805 1.00 77.62 80 GLN A O 1
ATOM 633 N N . SER A 1 81 ? -8.901 7.375 9.587 1.00 77.50 81 SER A N 1
ATOM 634 C CA . SER A 1 81 ? -9.443 8.381 10.508 1.00 77.50 81 SER A CA 1
ATOM 635 C C . SER A 1 81 ? -10.270 9.439 9.769 1.00 77.50 81 SER A C 1
ATOM 637 O O . SER A 1 81 ? -11.370 9.775 10.192 1.00 77.50 81 SER A O 1
ATOM 639 N N . GLU A 1 82 ? -9.781 9.926 8.624 1.00 71.69 82 GLU A N 1
ATOM 640 C CA . GLU A 1 82 ? -10.481 10.912 7.789 1.00 71.69 82 GLU A CA 1
ATOM 641 C C . GLU A 1 82 ? -11.730 10.336 7.101 1.00 71.69 82 GLU A C 1
ATOM 643 O O . GLU A 1 82 ? -12.709 11.055 6.903 1.00 71.69 82 GLU A O 1
ATOM 648 N N . LYS A 1 83 ? -11.714 9.047 6.738 1.00 69.62 83 LYS A N 1
ATOM 649 C CA . LYS A 1 83 ? -12.863 8.353 6.140 1.00 69.62 83 LYS A CA 1
ATOM 650 C C . LYS A 1 83 ? -13.959 8.049 7.165 1.00 69.62 83 LYS A C 1
ATOM 652 O O . LYS A 1 83 ? -15.125 8.093 6.802 1.00 69.62 83 LYS A O 1
ATOM 657 N N . MET A 1 84 ? -13.593 7.749 8.412 1.00 59.91 84 MET A N 1
ATOM 658 C CA . MET A 1 84 ? -14.526 7.496 9.523 1.00 59.91 84 MET A CA 1
ATOM 659 C C . MET A 1 84 ? -15.221 8.770 10.029 1.00 59.91 84 MET A C 1
ATOM 661 O O . MET A 1 84 ? -16.243 8.678 10.701 1.00 59.91 84 MET A O 1
ATOM 665 N N . LEU A 1 85 ? -14.671 9.953 9.730 1.00 53.00 85 LEU A N 1
ATOM 666 C CA . LEU A 1 85 ? -15.190 11.242 10.199 1.00 53.00 85 LEU A CA 1
ATOM 667 C C . LEU A 1 85 ? -16.238 11.885 9.265 1.00 53.00 85 LEU A C 1
ATOM 669 O O . LEU A 1 85 ? -16.627 13.029 9.497 1.00 53.00 85 LEU A O 1
ATOM 673 N N . LYS A 1 86 ? -16.658 11.202 8.196 1.00 46.56 86 LYS A N 1
ATOM 674 C CA . LYS A 1 86 ? -17.655 11.674 7.221 1.00 46.56 86 LYS A CA 1
ATOM 675 C C . LYS A 1 86 ? -18.802 10.688 7.100 1.00 46.56 86 LYS A C 1
ATOM 677 O O . LYS A 1 86 ? -19.931 11.176 6.885 1.00 46.56 86 LYS A O 1
#

Solvent-accessible surface area (backbone atoms only — not comparable to full-atom values): 5315 Å² total; per-residue (Å²): 140,85,93,82,92,84,80,83,92,70,84,85,78,82,79,74,67,58,46,102,59,40,35,38,69,59,37,54,19,46,76,52,46,78,78,12,36,61,61,31,49,54,41,48,75,74,67,50,70,63,82,50,53,26,75,84,70,46,34,37,60,55,52,25,57,74,68,69,40,66,67,47,50,49,49,52,53,51,49,52,56,59,61,74,75,111

Radius of gyration: 14.28 Å; Cα contacts (8 Å, |Δi|>4): 87; chains: 1; bounding box: 27×25×39 Å

Nearest PDB structures (foldseek):
  7v0s-assembly1_J  TM=9.195E-01  e=4.381E-03  Homo sapiens
  8aed-assembly2_B  TM=8.852E-01  e=8.138E-03  synthetic construct
  4f1p-assembly2_B  TM=9.120E-01  e=1.421E-02  Homo sapiens
  3uxg-assembly1_A  TM=9.192E-01  e=2.332E-02  Homo sapiens
  4qqi-assembly1_A  TM=8.588E-01  e=2.332E-02  Homo sapiens